Protein AF-A0A2J8WMP0-F1 (afdb_monomer_lite)

Organism: Pongo abelii (NCBI:txid9601)

Foldseek 3Di:
DDDDDDDDDDDDDDDPDPVVVVPPPPPDPPPPDPPPDPFDDFDDQVADDDDDPDDDDDDDDPPDDPVVAKDWPDKAQLAALPGPQCVVQVNSPDPDSDHDHDPPDDGDMDTDIPDDDDPVPYDDDDDDAGGPPTDDDPPDDDDPDD

Sequence (146 aa):
EAHRASPREGTSGGHRLQDLVKSRMSETSRTAFGGRRAVPPNNSNAAEDDLPTVELQGVVPRGVNLQEFLNVTSVHLFKERWDTNKVDHHTDKYENNKLIVRRGQSFYVQIDFNRPYDPRRDLFRVEYVIGECHVQAPVLTPWVAL

pLDDT: mean 79.33, std 22.17, range [31.61, 98.25]

Secondary structure (DSSP, 8-state):
---------------SSSHHHHTSSS--------TT-SS-----SS-B----S----S-PPTT--GGGS--EEEEE---STTSHHHHHTT-TTSS-SS----TTS----EEEESS---TTT---------BSS--PPP-PPP----

Radius of gyration: 31.4 Å; chains: 1; bounding box: 59×86×56 Å

Structure (mmCIF, N/CA/C/O backbone):
data_AF-A0A2J8WMP0-F1
#
_entry.id   AF-A0A2J8WMP0-F1
#
loop_
_atom_site.group_PDB
_atom_site.id
_atom_site.type_symbol
_atom_site.label_atom_id
_atom_site.label_alt_id
_atom_site.label_comp_id
_atom_site.label_asym_id
_atom_site.label_entity_id
_atom_site.label_seq_id
_atom_site.pdbx_PDB_ins_code
_atom_site.Cartn_x
_atom_site.Cartn_y
_atom_site.Cartn_z
_atom_site.occupancy
_atom_site.B_iso_or_equiv
_atom_site.auth_seq_id
_atom_site.auth_comp_id
_atom_site.auth_asym_id
_atom_site.auth_atom_id
_atom_site.pdbx_PDB_model_num
ATOM 1 N N . GLU A 1 1 ? 37.415 70.226 36.440 1.00 43.94 1 GLU A N 1
ATOM 2 C CA . GLU A 1 1 ? 35.972 70.442 36.171 1.00 43.94 1 GLU A CA 1
ATOM 3 C C . GLU A 1 1 ? 35.246 69.100 36.027 1.00 43.94 1 GLU A C 1
ATOM 5 O O . GLU A 1 1 ? 35.738 68.297 35.256 1.00 43.94 1 GLU A O 1
ATOM 10 N N . ALA A 1 2 ? 34.184 68.667 36.732 1.00 36.19 2 ALA A N 1
ATOM 11 C CA . ALA A 1 2 ? 32.976 69.330 37.270 1.00 36.19 2 ALA A CA 1
ATOM 12 C C . ALA A 1 2 ? 32.319 70.223 36.197 1.00 36.19 2 ALA A C 1
ATOM 14 O O . ALA A 1 2 ? 32.952 71.175 35.779 1.00 36.19 2 ALA A O 1
ATOM 15 N N . HIS A 1 3 ? 31.135 69.967 35.622 1.00 39.59 3 HIS A N 1
ATOM 16 C CA . HIS A 1 3 ? 29.783 69.865 36.204 1.00 39.59 3 HIS A CA 1
ATOM 17 C C . HIS A 1 3 ? 28.819 69.225 35.153 1.00 39.59 3 HIS A C 1
ATOM 19 O O . HIS A 1 3 ? 29.007 69.447 33.964 1.00 39.59 3 HIS A O 1
ATOM 25 N N . ARG A 1 4 ? 27.916 68.279 35.498 1.00 34.84 4 ARG A N 1
ATOM 26 C CA . ARG A 1 4 ? 26.456 68.448 35.796 1.00 34.84 4 ARG A CA 1
ATOM 27 C C . ARG A 1 4 ? 25.685 69.157 34.647 1.00 34.84 4 ARG A C 1
ATOM 29 O O . ARG A 1 4 ? 26.069 70.257 34.298 1.00 34.84 4 ARG A O 1
ATOM 36 N N . ALA A 1 5 ? 24.600 68.659 34.032 1.00 35.75 5 ALA A N 1
ATOM 37 C CA . ALA A 1 5 ? 23.364 68.100 34.596 1.00 35.75 5 ALA A CA 1
ATOM 38 C C . ALA A 1 5 ? 22.429 67.479 33.506 1.00 35.75 5 ALA A C 1
ATOM 40 O O . ALA A 1 5 ? 22.401 67.961 32.379 1.00 35.75 5 ALA A O 1
ATOM 41 N N . SER A 1 6 ? 21.601 66.483 33.862 1.00 38.66 6 SER A N 1
ATOM 42 C CA . SER A 1 6 ? 20.238 66.254 33.293 1.00 38.66 6 SER A CA 1
ATOM 43 C C . SER A 1 6 ? 19.232 67.257 33.927 1.00 38.66 6 SER A C 1
ATOM 45 O O . SER A 1 6 ? 19.693 67.990 34.806 1.00 38.66 6 SER A O 1
ATOM 47 N N . PRO A 1 7 ? 17.888 67.285 33.681 1.00 50.06 7 PRO A N 1
ATOM 48 C CA . PRO A 1 7 ? 16.988 66.432 32.862 1.00 50.06 7 PRO A CA 1
ATOM 49 C C . PRO A 1 7 ? 15.843 67.204 32.118 1.00 50.06 7 PRO A C 1
ATOM 51 O O . PRO A 1 7 ? 15.691 68.408 32.289 1.00 50.06 7 PRO A O 1
ATOM 54 N N . ARG A 1 8 ? 14.969 66.480 31.389 1.00 33.41 8 ARG A N 1
ATOM 55 C CA . ARG A 1 8 ? 13.480 66.443 31.515 1.00 33.41 8 ARG A CA 1
ATOM 56 C C . ARG A 1 8 ? 12.703 66.325 30.195 1.00 33.41 8 ARG A C 1
ATOM 58 O O . ARG A 1 8 ? 13.085 66.842 29.155 1.00 33.41 8 ARG A O 1
ATOM 65 N N . GLU A 1 9 ? 11.612 65.580 30.334 1.00 37.56 9 GLU A N 1
ATOM 66 C CA . GLU A 1 9 ? 10.623 65.111 29.366 1.00 37.56 9 GLU A CA 1
ATOM 67 C C . GLU A 1 9 ? 9.877 66.227 28.620 1.00 37.56 9 GLU A C 1
ATOM 69 O O . GLU A 1 9 ? 9.674 67.321 29.143 1.00 37.56 9 GLU A O 1
ATOM 74 N N . GLY A 1 10 ? 9.390 65.898 27.420 1.00 31.61 10 GLY A N 1
ATOM 75 C CA . GLY A 1 10 ? 8.500 66.746 26.634 1.00 31.61 10 GLY A CA 1
ATOM 76 C C . GLY A 1 10 ? 7.948 66.004 25.419 1.00 31.61 10 GLY A C 1
ATOM 77 O O . GLY A 1 10 ? 8.633 65.786 24.429 1.00 31.61 10 GLY A O 1
ATOM 78 N N . THR A 1 11 ? 6.698 65.592 25.557 1.00 38.91 11 THR A N 1
ATOM 79 C CA . THR A 1 11 ? 5.779 64.944 24.612 1.00 38.91 11 THR A CA 1
ATOM 80 C C . THR A 1 11 ? 5.634 65.630 23.247 1.00 38.91 11 THR A C 1
ATOM 82 O O . THR A 1 11 ? 5.615 66.854 23.195 1.00 38.91 11 THR A O 1
ATOM 85 N N . SER A 1 12 ? 5.372 64.846 22.190 1.00 36.53 12 SER A N 1
ATOM 86 C CA . SER A 1 12 ? 4.411 65.112 21.089 1.00 36.53 12 SER A CA 1
ATOM 87 C C . SER A 1 12 ? 4.808 64.210 19.912 1.00 36.53 12 SER A C 1
ATOM 89 O O . SER A 1 12 ? 5.858 64.391 19.315 1.00 36.53 12 SER A O 1
ATOM 91 N N . GLY A 1 13 ? 4.110 63.113 19.620 1.00 41.78 13 GLY A N 1
ATOM 92 C CA . GLY A 1 13 ? 2.816 63.171 18.945 1.00 41.78 13 GLY A CA 1
ATOM 93 C C . GLY A 1 13 ? 3.049 63.378 17.447 1.00 41.78 13 GLY A C 1
ATOM 94 O O . GLY A 1 13 ? 3.286 64.506 17.033 1.00 41.78 13 GLY A O 1
ATOM 95 N N . GLY A 1 14 ? 3.012 62.311 16.633 1.00 46.22 14 GLY A N 1
ATOM 96 C CA . GLY A 1 14 ? 3.123 62.521 15.184 1.00 46.22 14 GLY A CA 1
ATOM 97 C C . GLY A 1 14 ? 3.395 61.353 14.239 1.00 46.22 14 GLY A C 1
ATOM 98 O O . GLY A 1 14 ? 3.726 61.631 13.099 1.00 46.22 14 GLY A O 1
ATOM 99 N N . HIS A 1 15 ? 3.270 60.077 14.616 1.00 45.19 15 HIS A N 1
ATOM 100 C CA . HIS A 1 15 ? 3.426 58.978 13.641 1.00 45.19 15 HIS A CA 1
ATOM 101 C C . HIS A 1 15 ? 2.370 57.888 13.865 1.00 45.19 15 HIS A C 1
ATOM 103 O O . HIS A 1 15 ? 2.682 56.744 14.159 1.00 45.19 15 HIS A O 1
ATOM 109 N N . ARG A 1 16 ? 1.084 58.254 13.795 1.00 57.00 16 ARG A N 1
ATOM 110 C CA . ARG A 1 16 ? -0.040 57.303 13.912 1.00 57.00 16 ARG A CA 1
ATOM 111 C C . ARG A 1 16 ? -1.153 57.604 12.909 1.00 57.00 16 ARG A C 1
ATOM 113 O O . ARG A 1 16 ? -2.322 57.635 13.269 1.00 57.00 16 ARG A O 1
ATOM 120 N N . LEU A 1 17 ? -0.786 57.865 11.653 1.00 49.47 17 LEU A N 1
ATOM 121 C CA . LEU A 1 17 ? -1.759 57.997 10.557 1.00 49.47 17 LEU A CA 1
ATOM 122 C C . LEU A 1 17 ? -1.341 57.304 9.248 1.00 49.47 17 LEU A C 1
ATOM 124 O O . LEU A 1 17 ? -2.223 56.952 8.473 1.00 49.47 17 LEU A O 1
ATOM 128 N N . GLN A 1 18 ? -0.056 56.996 9.027 1.00 46.84 18 GLN A N 1
ATOM 129 C CA . GLN A 1 18 ? 0.359 56.188 7.863 1.00 46.84 18 GLN A CA 1
ATOM 130 C C . GLN A 1 18 ? 0.151 54.674 8.067 1.00 46.84 18 GLN A C 1
ATOM 132 O O . GLN A 1 18 ? -0.237 53.977 7.130 1.00 46.84 18 GLN A O 1
ATOM 137 N N . ASP A 1 19 ? 0.322 54.169 9.292 1.00 49.00 19 ASP A N 1
ATOM 138 C CA . ASP A 1 19 ? 0.216 52.725 9.566 1.00 49.00 19 ASP A CA 1
ATOM 139 C C . ASP A 1 19 ? -1.240 52.238 9.647 1.00 49.00 19 ASP A C 1
ATOM 141 O O . ASP A 1 19 ? -1.536 51.068 9.415 1.00 49.00 19 ASP A O 1
ATOM 145 N N . LEU A 1 20 ? -2.182 53.155 9.896 1.00 47.69 20 LEU A N 1
ATOM 146 C CA . LEU A 1 20 ? -3.607 52.835 10.012 1.00 47.69 20 LEU A CA 1
ATOM 147 C C . LEU A 1 20 ? -4.334 52.795 8.655 1.00 47.69 20 LEU A C 1
ATOM 149 O O . LEU A 1 20 ? -5.381 52.161 8.543 1.00 47.69 20 LEU A O 1
ATOM 153 N N . VAL A 1 21 ? -3.774 53.415 7.610 1.00 47.88 21 VAL A N 1
ATOM 154 C CA . VAL A 1 21 ? -4.327 53.353 6.241 1.00 47.88 21 VAL A CA 1
ATOM 155 C C . VAL A 1 21 ? -3.796 52.137 5.479 1.00 47.88 21 VAL A C 1
ATOM 157 O O . VAL A 1 21 ? -4.517 51.559 4.668 1.00 47.88 21 VAL A O 1
ATOM 160 N N . LYS A 1 22 ? -2.580 51.669 5.790 1.00 45.09 22 LYS A N 1
ATOM 161 C CA . LYS A 1 22 ? -2.014 50.457 5.173 1.00 45.09 22 LYS A CA 1
ATOM 162 C C . LYS A 1 22 ? -2.586 49.157 5.754 1.00 45.09 22 LYS A C 1
ATOM 164 O O . LYS A 1 22 ? -2.567 48.133 5.082 1.00 45.09 22 LYS A O 1
ATOM 169 N N . SER A 1 23 ? -3.164 49.217 6.955 1.00 43.59 23 SER A N 1
ATOM 170 C CA . SER A 1 23 ? -3.782 48.072 7.639 1.00 43.59 23 SER A CA 1
ATOM 171 C C . SER A 1 23 ? -5.225 47.764 7.207 1.00 43.59 23 SER A C 1
ATOM 173 O O . SER A 1 23 ? -5.783 46.773 7.668 1.00 43.59 23 SER A O 1
ATOM 175 N N . ARG A 1 24 ? -5.869 48.586 6.363 1.00 49.34 24 ARG A N 1
ATOM 176 C CA . ARG A 1 24 ? -7.327 48.492 6.129 1.00 49.34 24 ARG A CA 1
ATOM 177 C C . ARG A 1 24 ? -7.759 47.949 4.764 1.00 49.34 24 ARG A C 1
ATOM 179 O O . ARG A 1 24 ? -8.934 48.063 4.432 1.00 49.34 24 ARG A O 1
ATOM 186 N N . MET A 1 25 ? -6.853 47.360 3.976 1.00 46.06 25 MET A N 1
ATOM 187 C CA . MET A 1 25 ? -7.179 46.861 2.625 1.00 46.06 25 MET A CA 1
ATOM 188 C C . MET A 1 25 ? -6.753 45.418 2.306 1.00 46.06 25 MET A C 1
ATOM 190 O O . MET A 1 25 ? -6.832 45.027 1.145 1.00 46.06 25 MET A O 1
ATOM 194 N N . SER A 1 26 ? -6.358 44.592 3.280 1.00 53.09 26 SER A N 1
ATOM 195 C CA . SER A 1 26 ? -5.962 43.198 2.988 1.00 53.09 26 SER A CA 1
ATOM 196 C C . SER A 1 26 ? -6.663 42.110 3.801 1.00 53.09 26 SER A C 1
ATOM 198 O O . SER A 1 26 ? -6.359 40.940 3.606 1.00 53.09 26 SER A O 1
ATOM 200 N N . GLU A 1 27 ? -7.651 42.441 4.631 1.00 51.47 27 GLU A N 1
ATOM 201 C CA . GLU A 1 27 ? -8.537 41.443 5.251 1.00 51.47 27 GLU A CA 1
ATOM 202 C C . GLU A 1 27 ? -9.923 41.482 4.614 1.00 51.47 27 GLU A C 1
ATOM 204 O O . GLU A 1 27 ? -10.948 41.779 5.213 1.00 51.47 27 GLU A O 1
ATOM 209 N N . THR A 1 28 ? -9.960 41.170 3.329 1.00 48.38 28 THR A N 1
ATOM 210 C CA . THR A 1 28 ? -11.097 40.436 2.783 1.00 48.38 28 THR A CA 1
ATOM 211 C C . THR A 1 28 ? -10.480 39.247 2.088 1.00 48.38 28 THR A C 1
ATOM 213 O O . THR A 1 28 ? -10.059 39.340 0.935 1.00 48.38 28 THR A O 1
ATOM 216 N N . SER A 1 29 ? -10.385 38.127 2.809 1.00 59.09 29 SER A N 1
ATOM 217 C CA . SER A 1 29 ? -10.276 36.824 2.163 1.00 59.09 29 SER A CA 1
ATOM 218 C C . SER A 1 29 ? -11.543 36.675 1.325 1.00 59.09 29 SER A C 1
ATOM 220 O O . SER A 1 29 ? -12.590 36.243 1.804 1.00 59.09 29 SER A O 1
ATOM 222 N N . ARG A 1 30 ? -11.496 37.193 0.091 1.00 62.28 30 ARG A N 1
ATOM 223 C CA . ARG A 1 30 ? -12.493 36.917 -0.934 1.00 62.28 30 ARG A CA 1
ATOM 224 C C . ARG A 1 30 ? -12.555 35.407 -0.993 1.00 62.28 30 ARG A C 1
ATOM 226 O O . ARG A 1 30 ? -11.533 34.779 -1.256 1.00 62.28 30 ARG A O 1
ATOM 233 N N . THR A 1 31 ? -13.712 34.839 -0.682 1.00 65.19 31 THR A N 1
ATOM 234 C CA . THR A 1 31 ? -13.886 33.394 -0.634 1.00 65.19 31 THR A CA 1
ATOM 235 C C . THR A 1 31 ? -13.411 32.818 -1.964 1.00 65.19 31 THR A C 1
ATOM 237 O O . THR A 1 31 ? -13.982 33.114 -3.015 1.00 65.19 31 THR A O 1
ATOM 240 N N . ALA A 1 32 ? -12.301 32.082 -1.933 1.00 70.69 32 ALA A N 1
ATOM 241 C CA . ALA A 1 32 ? -11.677 31.532 -3.124 1.00 70.69 32 ALA A CA 1
ATOM 242 C C . ALA A 1 32 ? -12.491 30.314 -3.579 1.00 70.69 32 ALA A C 1
ATOM 244 O O . ALA A 1 32 ? -12.130 29.169 -3.332 1.00 70.69 32 ALA A O 1
ATOM 245 N N . PHE A 1 33 ? -13.646 30.560 -4.196 1.00 76.62 33 PHE A N 1
ATOM 246 C CA . PHE A 1 33 ? -14.469 29.502 -4.766 1.00 76.62 33 PHE A CA 1
ATOM 247 C C . PHE A 1 33 ? -13.853 29.019 -6.084 1.00 76.62 33 PHE A C 1
ATOM 249 O O . PHE A 1 33 ? -13.875 29.715 -7.101 1.00 76.62 33 PHE A O 1
ATOM 256 N N . GLY A 1 34 ? -13.316 27.798 -6.076 1.00 80.00 34 GLY A N 1
ATOM 257 C CA . GLY A 1 34 ? -12.820 27.099 -7.263 1.00 80.00 34 GLY A CA 1
ATOM 258 C C . GLY A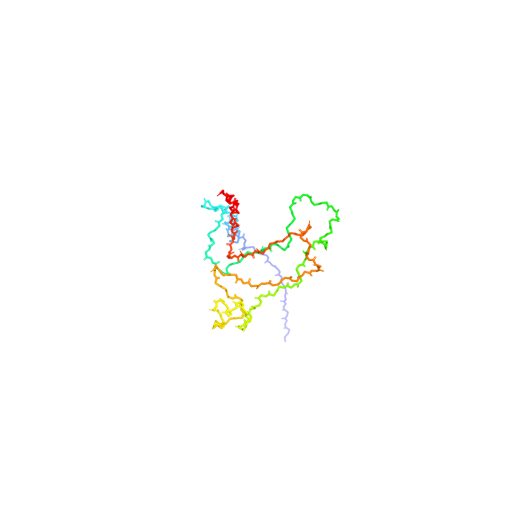 1 34 ? -13.958 26.582 -8.148 1.00 80.00 34 GLY A C 1
ATOM 259 O O . GLY A 1 34 ? -14.208 25.388 -8.208 1.00 80.00 34 GLY A O 1
ATOM 260 N N . GLY A 1 35 ? -14.662 27.463 -8.862 1.00 86.88 35 GLY A N 1
ATOM 261 C CA . GLY A 1 35 ? -15.890 27.114 -9.602 1.00 86.88 35 GLY A CA 1
ATOM 262 C C . GLY A 1 35 ? -15.731 26.236 -10.855 1.00 86.88 35 GLY A C 1
ATOM 263 O O . GLY A 1 35 ? -16.715 25.994 -11.545 1.00 86.88 35 GLY A O 1
ATOM 264 N N . ARG A 1 36 ? -14.517 25.782 -11.201 1.00 84.81 36 ARG A N 1
ATOM 265 C CA . ARG A 1 36 ? -14.281 24.981 -12.421 1.00 84.81 36 ARG A CA 1
ATOM 266 C C . ARG A 1 36 ? -14.439 23.477 -12.197 1.00 84.81 36 ARG A C 1
ATOM 268 O O . ARG A 1 36 ? -14.885 22.791 -13.113 1.00 84.81 36 ARG A O 1
ATOM 275 N N . ARG A 1 37 ? -14.028 22.959 -11.033 1.00 82.62 37 ARG A N 1
ATOM 276 C CA . ARG A 1 37 ? -14.064 21.531 -10.664 1.00 82.62 37 ARG A CA 1
ATOM 277 C C . ARG A 1 37 ? -14.116 21.388 -9.143 1.00 82.62 37 ARG A C 1
ATOM 279 O O . ARG A 1 37 ? -13.530 22.208 -8.448 1.00 82.62 37 ARG A O 1
ATOM 286 N N . ALA A 1 38 ? -14.763 20.328 -8.657 1.00 85.88 38 ALA A N 1
ATOM 287 C CA . ALA A 1 38 ? -14.790 19.993 -7.229 1.00 85.88 38 ALA A CA 1
ATOM 288 C C . ALA A 1 38 ? -13.424 19.514 -6.706 1.00 85.88 38 ALA A C 1
ATOM 290 O O . ALA A 1 38 ? -13.103 19.735 -5.545 1.00 85.88 38 ALA A O 1
ATOM 291 N N . VAL A 1 39 ? -12.626 18.887 -7.577 1.00 86.69 39 VAL A N 1
ATOM 292 C CA . VAL A 1 39 ? -11.296 18.361 -7.262 1.00 86.69 39 VAL A CA 1
ATOM 293 C C . VAL A 1 39 ? -10.272 18.967 -8.235 1.00 86.69 39 VAL A C 1
ATOM 295 O O . VAL A 1 39 ? -10.557 19.037 -9.442 1.00 86.69 39 VAL A O 1
ATOM 298 N N . PRO A 1 40 ? -9.106 19.436 -7.750 1.00 87.69 40 PRO A N 1
ATOM 299 C CA . PRO A 1 40 ? -7.997 19.875 -8.593 1.00 87.69 40 PRO A CA 1
ATOM 300 C C . PRO A 1 40 ? -7.533 18.792 -9.586 1.00 87.69 40 PRO A C 1
ATOM 302 O O . PRO A 1 40 ? -7.781 17.604 -9.385 1.00 87.69 40 PRO A O 1
ATOM 305 N N . PRO A 1 41 ? -6.873 19.165 -10.696 1.00 87.94 41 PRO A N 1
ATOM 306 C CA . PRO A 1 41 ? -6.278 18.179 -11.591 1.00 87.94 41 PRO A CA 1
ATOM 307 C C . PRO A 1 41 ? -5.118 17.443 -10.900 1.00 87.94 41 PRO A C 1
ATOM 309 O O . PRO A 1 41 ? -4.142 18.077 -10.515 1.00 87.94 41 PRO A O 1
ATOM 312 N N . ASN A 1 42 ? -5.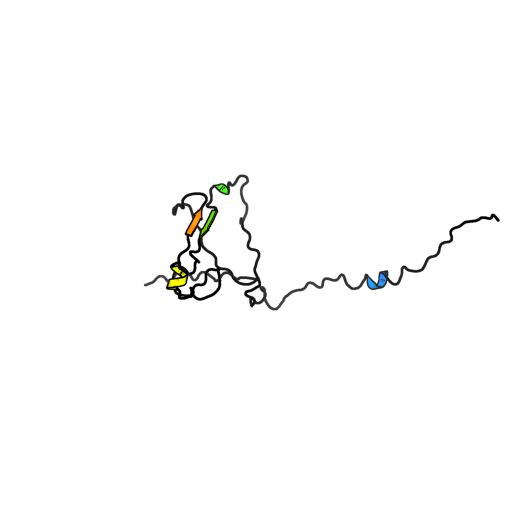192 16.114 -10.823 1.00 90.25 42 ASN A N 1
ATOM 313 C CA . ASN A 1 42 ? -4.082 15.274 -10.374 1.00 90.25 42 ASN A CA 1
ATOM 314 C C . ASN A 1 42 ? -3.111 15.031 -11.546 1.00 90.25 42 ASN A C 1
ATOM 316 O O . ASN A 1 42 ? -3.405 14.266 -12.467 1.00 90.25 42 ASN A O 1
ATOM 320 N N . ASN A 1 43 ? -1.994 15.760 -11.563 1.00 91.75 43 ASN A N 1
ATOM 321 C CA . ASN A 1 43 ? -1.009 15.750 -12.651 1.00 91.75 43 ASN A CA 1
ATOM 322 C C . ASN A 1 43 ? 0.452 15.674 -12.166 1.00 91.75 43 ASN A C 1
ATOM 324 O O . ASN A 1 43 ? 1.367 15.884 -12.964 1.00 91.75 43 ASN A O 1
ATOM 328 N N . SER A 1 44 ? 0.675 15.383 -10.882 1.00 92.75 44 SER A N 1
ATOM 329 C CA . SER A 1 44 ? 2.005 15.281 -10.281 1.00 92.75 44 SER A CA 1
ATOM 330 C C . SER A 1 44 ? 2.155 13.948 -9.564 1.00 92.75 44 SER A C 1
ATOM 332 O O . SER A 1 44 ? 1.422 13.665 -8.628 1.00 92.75 44 SER A O 1
ATOM 334 N N . ASN A 1 45 ? 3.157 13.161 -9.957 1.00 92.38 45 ASN A N 1
ATOM 335 C CA . ASN A 1 45 ? 3.519 11.930 -9.247 1.00 92.38 45 ASN A CA 1
ATOM 336 C C . ASN A 1 45 ? 4.382 12.193 -8.000 1.00 92.38 45 ASN A C 1
ATOM 338 O O . ASN A 1 45 ? 4.653 11.260 -7.256 1.00 92.38 45 ASN A O 1
ATOM 342 N N . ALA A 1 46 ? 4.891 13.419 -7.831 1.00 93.81 46 ALA A N 1
ATOM 343 C CA . ALA A 1 46 ? 5.714 13.809 -6.682 1.00 93.81 46 ALA A CA 1
ATOM 344 C C . ALA A 1 46 ? 4.879 14.373 -5.521 1.00 93.81 46 ALA A C 1
ATOM 346 O O . ALA A 1 46 ? 5.391 14.528 -4.420 1.00 93.81 46 ALA A O 1
ATOM 347 N N . ALA A 1 47 ? 3.630 14.726 -5.810 1.00 92.00 47 ALA A N 1
ATOM 348 C CA . ALA A 1 47 ? 2.637 15.186 -4.858 1.00 92.00 47 ALA A CA 1
ATOM 349 C C . ALA A 1 47 ? 1.964 13.967 -4.200 1.00 92.00 47 ALA A C 1
ATOM 351 O O . ALA A 1 47 ? 1.729 12.972 -4.889 1.00 92.00 47 ALA A O 1
ATOM 352 N N . GLU A 1 48 ? 1.667 14.023 -2.903 1.00 90.75 48 GLU A N 1
ATOM 353 C CA . GLU A 1 48 ? 1.066 12.916 -2.143 1.00 90.75 48 GLU A CA 1
ATOM 354 C C . GLU A 1 48 ? -0.015 13.446 -1.186 1.00 90.75 48 GLU A C 1
ATOM 356 O O . GLU A 1 48 ? 0.120 14.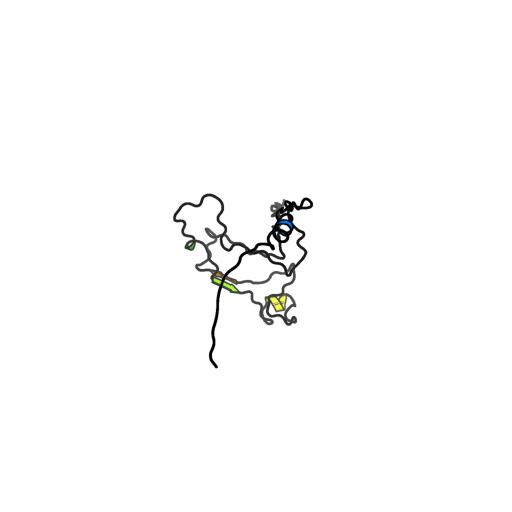542 -0.645 1.00 90.75 48 GLU A O 1
ATOM 361 N N . ASP A 1 49 ? -1.079 12.665 -0.978 1.00 89.75 49 ASP A N 1
ATOM 362 C CA . ASP A 1 49 ? -2.109 12.951 0.027 1.00 89.75 49 ASP A CA 1
ATOM 363 C C . ASP A 1 49 ? -1.754 12.309 1.382 1.00 89.75 49 ASP A C 1
ATOM 365 O O . ASP A 1 49 ? -1.280 11.171 1.442 1.00 89.75 49 ASP A O 1
ATOM 369 N N . ASP A 1 50 ? -2.067 13.001 2.481 1.00 90.25 50 ASP A N 1
ATOM 370 C CA . ASP A 1 50 ? -1.956 12.449 3.835 1.00 90.25 50 ASP A CA 1
ATOM 371 C C . ASP A 1 50 ? -3.145 11.523 4.138 1.00 90.25 50 ASP A C 1
ATOM 373 O O . ASP A 1 50 ? -4.228 11.963 4.539 1.00 90.25 50 ASP A O 1
ATOM 377 N N . LEU A 1 51 ? -2.938 10.218 3.954 1.00 89.19 51 LEU A N 1
ATOM 378 C CA . LEU A 1 51 ? -3.948 9.203 4.247 1.00 89.19 51 LEU A CA 1
ATOM 379 C C . LEU A 1 51 ? -4.069 8.949 5.760 1.00 89.19 51 LEU A C 1
ATOM 381 O O . LEU A 1 51 ? -3.074 8.615 6.415 1.00 89.19 51 LEU A O 1
ATOM 385 N N . PRO A 1 52 ? -5.275 9.035 6.341 1.00 91.19 52 PRO A N 1
ATOM 386 C CA . PRO A 1 52 ? -5.477 8.728 7.750 1.00 91.19 52 PRO A CA 1
ATOM 387 C C . PRO A 1 52 ? -5.246 7.242 8.041 1.00 91.19 52 PRO A C 1
ATOM 389 O O . PRO A 1 52 ? -5.783 6.354 7.388 1.00 91.19 52 PRO A O 1
ATOM 392 N N . THR A 1 53 ? -4.478 6.960 9.095 1.00 90.56 53 THR A N 1
ATOM 393 C CA . THR A 1 53 ? -4.203 5.582 9.541 1.00 90.56 53 THR A CA 1
ATOM 394 C C . THR A 1 53 ? -5.423 4.911 10.182 1.00 90.56 53 THR A C 1
ATOM 396 O O . THR A 1 53 ? -5.505 3.687 10.226 1.00 90.56 53 THR A O 1
ATOM 399 N N . VAL A 1 54 ? -6.366 5.701 10.705 1.00 89.88 54 VAL A N 1
ATOM 400 C CA . VAL A 1 54 ? -7.608 5.216 11.316 1.00 89.88 54 VAL A CA 1
ATOM 401 C C . VAL A 1 54 ? -8.760 6.107 10.868 1.00 89.88 54 VAL A C 1
ATOM 403 O O . VAL A 1 54 ? -8.817 7.279 11.237 1.00 89.88 54 VAL A O 1
ATOM 406 N N . GLU A 1 55 ? -9.706 5.531 10.132 1.00 88.69 55 GLU A N 1
ATOM 407 C CA . GLU A 1 55 ? -10.964 6.180 9.766 1.00 88.69 55 GLU A CA 1
ATOM 408 C C . GLU A 1 55 ? -12.139 5.422 10.381 1.00 88.69 55 GLU A C 1
ATOM 410 O O . GLU A 1 55 ? -12.424 4.279 10.027 1.00 88.69 55 GLU A O 1
ATOM 415 N N . LEU A 1 56 ? -12.833 6.065 11.320 1.00 88.19 56 LEU A N 1
ATOM 416 C CA . LEU A 1 56 ? -14.065 5.546 11.906 1.00 88.19 56 LEU A CA 1
ATOM 417 C C . LEU A 1 56 ? -15.244 6.361 11.373 1.00 88.19 56 LEU A C 1
ATOM 419 O O . LEU A 1 56 ? -15.265 7.584 11.502 1.00 88.19 56 LEU A O 1
ATOM 423 N N . GLN A 1 57 ? -16.237 5.690 10.793 1.00 87.12 57 GLN A N 1
ATOM 424 C CA . GLN A 1 57 ? -17.437 6.336 10.260 1.00 87.12 57 GLN A CA 1
ATOM 425 C C . GLN A 1 57 ? -18.641 6.149 11.186 1.00 87.12 57 GLN A C 1
ATOM 427 O O . GLN A 1 57 ? -18.919 5.054 11.671 1.00 87.12 57 GLN A O 1
ATOM 432 N N . GLY A 1 58 ? -19.395 7.233 11.384 1.00 88.19 58 GLY A N 1
ATOM 433 C CA . GLY A 1 58 ? -20.627 7.237 12.172 1.00 88.19 58 GLY A CA 1
ATOM 434 C C . GLY A 1 58 ? -20.408 7.349 13.683 1.00 88.19 58 GLY A C 1
ATOM 435 O O . GLY A 1 58 ? -19.370 7.802 14.162 1.00 88.19 58 GLY A O 1
ATOM 436 N N . VAL A 1 59 ? -21.438 6.983 14.450 1.00 87.81 59 VAL A N 1
ATOM 437 C CA . VAL A 1 59 ? -21.401 7.022 15.917 1.00 87.81 59 VAL A CA 1
ATOM 438 C C . VAL A 1 59 ? -20.714 5.759 16.429 1.00 87.81 59 VAL A C 1
ATOM 440 O O . VAL A 1 59 ? -21.263 4.665 16.321 1.00 87.81 59 VAL A O 1
ATOM 443 N N . VAL A 1 60 ? -19.529 5.915 17.015 1.00 88.06 60 VAL A N 1
ATOM 444 C CA . VAL A 1 60 ? -18.767 4.808 17.604 1.00 88.06 60 VAL A CA 1
ATOM 445 C C . VAL A 1 60 ? -19.127 4.675 19.089 1.00 88.06 60 VAL A C 1
ATOM 447 O O . VAL A 1 60 ? -18.974 5.647 19.838 1.00 88.06 60 VAL A O 1
ATOM 450 N N . PRO A 1 61 ? -19.603 3.505 19.553 1.00 88.81 61 PRO A N 1
ATOM 451 C CA . PRO A 1 61 ? -19.834 3.263 20.972 1.00 88.81 61 PRO A CA 1
ATOM 452 C C . PRO A 1 61 ? -18.565 3.481 21.802 1.00 88.81 61 PRO A C 1
ATOM 454 O O . PRO A 1 61 ? -17.447 3.216 21.358 1.00 88.81 61 PRO A O 1
ATOM 457 N N . ARG A 1 62 ? -18.722 3.928 23.051 1.00 88.12 62 ARG A N 1
ATOM 458 C CA . ARG A 1 62 ? -17.583 3.990 23.977 1.00 88.12 62 ARG A CA 1
ATOM 459 C C . ARG A 1 62 ? -17.103 2.574 24.299 1.00 88.12 62 ARG A C 1
ATOM 461 O O . ARG A 1 62 ? -17.919 1.702 24.573 1.00 88.12 62 ARG A O 1
ATOM 468 N N . GLY A 1 6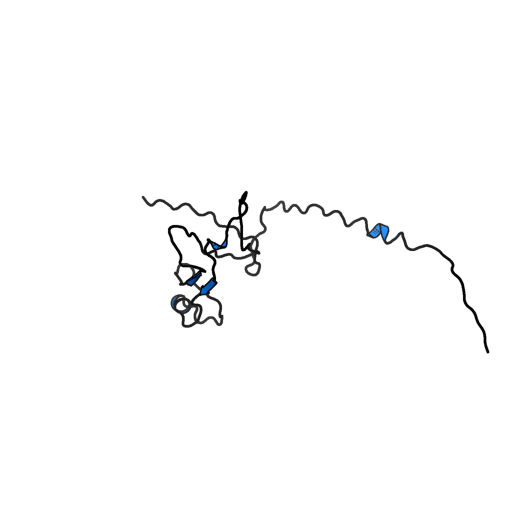3 ? -15.784 2.382 24.316 1.00 85.50 63 GLY A N 1
ATOM 469 C CA . GLY A 1 63 ? -15.159 1.115 24.707 1.00 85.50 63 GLY A CA 1
ATOM 470 C C . GLY A 1 63 ? -14.889 0.133 23.566 1.00 85.50 63 GLY A C 1
ATOM 471 O O . GLY A 1 63 ? -14.579 -1.019 23.849 1.00 85.50 63 GLY A O 1
ATOM 472 N N . VAL A 1 64 ? -14.980 0.554 22.298 1.00 86.56 64 VAL A N 1
ATOM 473 C CA . VAL A 1 64 ? -14.494 -0.280 21.188 1.00 86.56 64 VAL A CA 1
ATOM 474 C C . VAL A 1 64 ? -13.003 -0.581 21.360 1.00 86.56 64 VAL A C 1
ATOM 476 O O . VAL A 1 64 ? -12.199 0.316 21.620 1.00 86.56 64 VAL A O 1
ATOM 479 N N . ASN A 1 65 ? -12.641 -1.853 21.220 1.00 88.19 65 ASN A N 1
ATOM 480 C CA . ASN A 1 65 ? -11.264 -2.313 21.308 1.00 88.19 65 ASN A CA 1
ATOM 481 C C . ASN A 1 65 ? -10.710 -2.500 19.891 1.00 88.19 65 ASN A C 1
ATOM 483 O O . ASN A 1 65 ? -11.014 -3.478 19.212 1.00 88.19 65 ASN A O 1
ATOM 487 N N . LEU A 1 66 ? -9.898 -1.545 19.433 1.00 88.00 66 LEU A N 1
ATOM 488 C CA . LEU A 1 66 ? -9.311 -1.604 18.092 1.00 88.00 66 LEU A CA 1
ATOM 489 C C . LEU A 1 66 ? -8.199 -2.660 17.979 1.00 88.00 66 LEU A C 1
ATOM 491 O O . LEU A 1 66 ? -7.839 -3.047 16.872 1.00 88.00 66 LEU A O 1
ATOM 495 N N . GLN A 1 67 ? -7.672 -3.155 19.103 1.00 87.75 67 GLN A N 1
ATOM 496 C CA . GLN A 1 67 ? -6.642 -4.192 19.125 1.00 87.75 67 GLN A CA 1
ATOM 497 C C . GLN A 1 67 ? -7.178 -5.584 18.736 1.00 87.75 67 GLN A C 1
ATOM 499 O O . GLN A 1 67 ? -6.378 -6.485 18.484 1.00 87.75 67 GLN A O 1
ATOM 504 N N . GLU A 1 68 ? -8.501 -5.777 18.658 1.00 87.81 68 GLU A N 1
ATOM 505 C CA . GLU A 1 68 ? -9.113 -7.026 18.172 1.00 87.81 68 GLU A CA 1
ATOM 506 C C . GLU A 1 68 ? -8.992 -7.201 16.645 1.00 87.81 68 GLU A C 1
ATOM 508 O O . GLU A 1 68 ? -8.971 -8.331 16.128 1.00 87.81 68 GLU A O 1
ATOM 513 N N . PHE A 1 69 ? -8.864 -6.089 15.917 1.00 91.88 69 PHE A N 1
ATOM 514 C CA . PHE A 1 69 ? -8.677 -6.079 14.470 1.00 91.88 69 PHE A CA 1
ATOM 515 C C . PHE A 1 69 ? -7.225 -6.378 14.083 1.00 91.88 69 PHE A C 1
ATOM 517 O O . PHE A 1 69 ? -6.296 -6.307 14.896 1.00 91.88 69 PHE A O 1
ATOM 524 N N . LEU A 1 70 ? -7.030 -6.748 12.816 1.00 95.19 70 LEU A N 1
ATOM 525 C CA . LEU A 1 70 ? -5.693 -6.946 12.275 1.00 95.19 70 LEU A CA 1
ATOM 526 C C . LEU A 1 70 ? -4.935 -5.625 12.229 1.00 95.19 70 LEU A C 1
ATOM 528 O O . LEU A 1 70 ? -5.429 -4.626 11.712 1.00 95.19 70 LEU A O 1
ATOM 532 N N . ASN A 1 71 ? -3.706 -5.664 12.727 1.00 95.25 71 ASN A N 1
ATOM 533 C CA . ASN A 1 71 ? -2.746 -4.584 12.600 1.00 95.25 71 ASN A CA 1
ATOM 534 C C . ASN A 1 71 ? -1.498 -5.110 11.889 1.00 95.25 71 ASN A C 1
ATOM 536 O O . ASN A 1 71 ? -1.013 -6.198 12.207 1.00 95.25 71 ASN A O 1
ATOM 540 N N . VAL A 1 72 ? -0.999 -4.343 10.924 1.00 96.88 72 VAL A N 1
ATOM 541 C CA . VAL A 1 72 ? 0.193 -4.677 10.146 1.00 96.88 72 VAL A CA 1
ATOM 542 C C . VAL A 1 72 ? 1.433 -4.410 10.993 1.00 96.88 72 VAL A C 1
ATOM 544 O O . VAL A 1 72 ? 1.663 -3.292 11.447 1.00 96.88 72 VAL A O 1
ATOM 547 N N . THR A 1 73 ? 2.257 -5.434 11.188 1.00 96.94 73 THR A N 1
ATOM 548 C CA . THR A 1 73 ? 3.547 -5.312 11.875 1.00 96.94 73 THR A CA 1
ATOM 549 C C . THR A 1 73 ? 4.690 -5.089 10.898 1.00 96.94 73 THR A C 1
ATOM 551 O O . THR A 1 73 ? 5.643 -4.383 11.221 1.00 96.94 73 THR A O 1
ATOM 554 N N . SER A 1 74 ? 4.627 -5.692 9.708 1.00 97.31 74 SER A N 1
ATOM 555 C CA . SER A 1 74 ? 5.666 -5.543 8.690 1.00 97.31 74 SER A CA 1
ATOM 556 C C . SER A 1 74 ? 5.118 -5.812 7.280 1.00 97.31 74 SER A C 1
ATOM 558 O O . SER A 1 74 ? 4.095 -6.480 7.114 1.00 97.31 74 SER A O 1
ATOM 560 N N . VAL A 1 75 ? 5.801 -5.285 6.261 1.00 97.69 75 VAL A N 1
ATOM 561 C CA . VAL A 1 75 ? 5.487 -5.527 4.847 1.00 97.69 75 VAL A CA 1
ATOM 562 C C . VAL A 1 75 ? 6.774 -5.854 4.098 1.00 97.69 75 VAL A C 1
ATOM 564 O O . VAL A 1 75 ? 7.696 -5.038 4.042 1.00 97.69 75 VAL A O 1
ATOM 567 N N . HIS A 1 76 ? 6.813 -7.026 3.470 1.00 97.69 76 HIS A N 1
ATOM 568 C CA . HIS A 1 76 ? 7.929 -7.497 2.656 1.00 97.69 76 HIS A CA 1
ATOM 569 C C . HIS A 1 76 ? 7.551 -7.463 1.180 1.00 97.69 76 HIS A C 1
ATOM 571 O O . HIS A 1 76 ? 6.538 -8.023 0.760 1.00 97.69 76 HIS A O 1
ATOM 577 N N . LEU A 1 77 ? 8.390 -6.807 0.381 1.00 97.31 77 LEU A N 1
ATOM 578 C CA . LEU A 1 77 ? 8.132 -6.568 -1.041 1.00 97.31 77 LEU A CA 1
ATOM 579 C C . LEU A 1 77 ? 8.957 -7.456 -1.982 1.00 97.31 77 LEU A C 1
ATOM 581 O O . LEU A 1 77 ? 8.848 -7.275 -3.193 1.00 97.31 77 LEU A O 1
ATOM 585 N N . PHE A 1 78 ? 9.817 -8.336 -1.446 1.00 96.56 78 PHE A N 1
ATOM 586 C CA . PHE A 1 78 ? 10.760 -9.174 -2.212 1.00 96.56 78 PHE A CA 1
ATOM 587 C C . PHE A 1 78 ? 11.418 -8.385 -3.355 1.00 96.56 78 PHE A C 1
ATOM 589 O O . PHE A 1 78 ? 11.244 -8.672 -4.538 1.00 96.56 78 PHE A O 1
ATOM 596 N N . LYS A 1 79 ? 12.031 -7.255 -2.989 1.00 96.19 79 LYS A N 1
ATOM 597 C CA . LYS A 1 79 ? 12.424 -6.174 -3.908 1.00 96.19 79 LYS A CA 1
ATOM 598 C C . LYS A 1 79 ? 13.917 -6.168 -4.227 1.00 96.19 79 LYS A C 1
ATOM 600 O O . LYS A 1 79 ? 14.384 -5.213 -4.865 1.00 96.19 79 LYS A O 1
ATOM 605 N N . GLU A 1 80 ? 14.663 -7.163 -3.754 1.00 97.06 80 GLU A N 1
ATOM 606 C CA . GLU A 1 80 ? 16.082 -7.269 -4.066 1.00 97.06 80 GLU A CA 1
ATOM 607 C C . GLU A 1 80 ? 16.278 -7.601 -5.544 1.00 97.06 80 GLU A C 1
ATOM 609 O O . GLU A 1 80 ? 15.389 -8.125 -6.213 1.00 97.06 80 GLU A O 1
ATOM 614 N N . ARG A 1 81 ? 17.439 -7.248 -6.103 1.00 96.38 81 ARG A N 1
ATOM 615 C CA . ARG A 1 81 ? 17.683 -7.432 -7.549 1.00 96.38 81 ARG A CA 1
ATOM 616 C C . ARG A 1 81 ? 17.663 -8.895 -7.972 1.00 96.38 81 ARG A C 1
ATOM 618 O O . ARG A 1 81 ? 17.332 -9.186 -9.112 1.00 96.38 81 ARG A O 1
ATOM 625 N N . TRP A 1 82 ? 18.028 -9.780 -7.052 1.00 95.50 82 TRP A N 1
ATOM 626 C CA . TRP A 1 82 ? 18.037 -11.226 -7.238 1.00 95.50 82 TRP A CA 1
ATOM 627 C C . TRP A 1 82 ? 16.720 -11.900 -6.826 1.00 95.50 82 TRP A C 1
ATOM 629 O O . TRP A 1 82 ? 16.595 -13.108 -7.008 1.00 95.50 82 TRP A O 1
ATOM 639 N N . ASP A 1 83 ? 15.751 -11.158 -6.277 1.00 96.69 83 ASP A N 1
ATOM 640 C CA . ASP A 1 83 ? 14.439 -11.711 -5.937 1.00 96.69 83 ASP A CA 1
ATOM 641 C C . ASP A 1 83 ? 13.566 -11.885 -7.184 1.00 96.69 83 ASP A C 1
ATOM 643 O O . ASP A 1 83 ? 13.619 -11.105 -8.142 1.00 96.69 83 ASP A O 1
ATOM 647 N N . THR A 1 84 ? 12.672 -12.873 -7.115 1.00 96.25 84 THR A N 1
ATOM 648 C CA . THR A 1 84 ? 11.737 -13.255 -8.180 1.00 96.25 84 THR A CA 1
ATOM 649 C C . THR A 1 84 ? 10.949 -12.072 -8.741 1.00 96.25 84 THR A C 1
ATOM 651 O O . THR A 1 84 ? 10.794 -11.975 -9.952 1.00 96.25 84 THR A O 1
ATOM 654 N N . ASN A 1 85 ? 10.510 -11.117 -7.911 1.00 97.62 85 ASN A N 1
ATOM 655 C CA . ASN A 1 85 ? 9.735 -9.977 -8.410 1.00 97.62 85 ASN A CA 1
ATOM 656 C C . ASN A 1 85 ? 10.511 -9.141 -9.434 1.00 97.62 85 ASN A C 1
ATOM 658 O O . ASN A 1 85 ? 9.951 -8.787 -10.464 1.00 97.62 85 ASN A O 1
ATOM 662 N N . LYS A 1 86 ? 11.780 -8.804 -9.177 1.00 97.88 86 LYS A N 1
ATOM 663 C CA . LYS A 1 86 ? 12.560 -7.981 -10.116 1.00 97.88 86 LYS A CA 1
ATOM 664 C C . LYS A 1 86 ? 13.081 -8.785 -11.298 1.00 97.88 86 LYS A C 1
ATOM 666 O O . LYS A 1 86 ? 13.114 -8.260 -12.412 1.00 97.88 86 LYS A O 1
ATOM 671 N N . VAL A 1 87 ? 13.450 -10.042 -11.062 1.00 97.81 87 VAL A N 1
ATOM 672 C CA . VAL A 1 87 ? 13.923 -10.953 -12.109 1.00 97.81 87 VAL A CA 1
ATOM 673 C C . VAL A 1 87 ? 12.802 -11.242 -13.111 1.00 97.81 87 VAL A C 1
ATOM 675 O O . VAL A 1 87 ? 12.960 -10.960 -14.298 1.00 97.81 87 VAL A O 1
ATOM 678 N N . ASP A 1 88 ? 11.632 -11.687 -12.648 1.00 98.00 88 ASP A N 1
ATOM 679 C CA . ASP A 1 88 ? 10.513 -12.069 -13.519 1.00 98.00 88 ASP A CA 1
ATOM 680 C C . ASP A 1 88 ? 9.901 -10.862 -14.243 1.00 98.00 88 ASP A C 1
ATOM 682 O O . ASP A 1 88 ? 9.404 -10.979 -15.367 1.00 98.00 88 ASP A O 1
ATOM 686 N N . HIS A 1 89 ? 9.933 -9.677 -13.624 1.00 98.25 89 HIS A N 1
ATOM 687 C CA . HIS A 1 89 ? 9.463 -8.434 -14.249 1.00 98.25 89 HIS A CA 1
ATOM 688 C C . HIS A 1 89 ? 10.518 -7.773 -15.142 1.00 98.25 89 HIS A C 1
ATOM 690 O O . HIS A 1 89 ? 10.221 -6.764 -15.791 1.00 98.25 89 HIS A O 1
ATOM 696 N N . HIS A 1 90 ? 11.728 -8.335 -15.232 1.00 98.06 90 HIS A N 1
ATOM 697 C CA . HIS A 1 90 ? 12.842 -7.788 -16.011 1.00 98.06 90 HIS A CA 1
ATOM 698 C C . HIS A 1 90 ? 13.135 -6.322 -15.632 1.00 98.06 90 HIS A C 1
ATOM 700 O O . HIS A 1 90 ? 13.190 -5.421 -16.485 1.00 98.06 90 HIS A O 1
ATOM 706 N N . THR A 1 91 ? 13.220 -6.069 -14.325 1.00 98.06 91 THR A N 1
ATOM 707 C CA . THR A 1 91 ? 13.485 -4.763 -13.696 1.00 98.06 91 THR A CA 1
ATOM 708 C C . THR A 1 91 ? 14.679 -4.813 -12.731 1.00 98.06 91 THR A C 1
ATOM 710 O O . THR A 1 91 ? 14.983 -3.829 -12.056 1.00 98.06 91 THR A O 1
ATOM 713 N N . ASP A 1 92 ? 15.407 -5.926 -12.706 1.00 97.00 92 ASP A N 1
ATOM 714 C CA . ASP A 1 92 ? 16.630 -6.179 -11.938 1.00 97.00 92 ASP A CA 1
ATOM 715 C C . ASP A 1 92 ? 17.793 -5.238 -12.304 1.00 97.00 92 ASP A C 1
ATOM 717 O O . ASP A 1 92 ? 18.624 -4.907 -11.458 1.00 97.00 92 ASP A O 1
ATOM 721 N N . LYS A 1 93 ? 17.819 -4.749 -13.550 1.00 97.31 93 LYS A N 1
ATOM 722 C CA . LYS A 1 93 ? 18.882 -3.879 -14.084 1.00 97.31 93 LYS A CA 1
ATOM 723 C C . LYS A 1 93 ? 18.772 -2.410 -13.677 1.00 97.31 93 LYS A C 1
ATOM 725 O O . LYS A 1 93 ? 19.701 -1.645 -13.926 1.00 97.31 93 LYS A O 1
ATOM 730 N N . TYR A 1 94 ? 17.645 -1.985 -13.106 1.00 97.25 94 TYR A N 1
ATOM 731 C CA . TYR A 1 94 ? 17.509 -0.611 -12.632 1.00 97.25 94 TYR A CA 1
ATOM 732 C C . TYR A 1 94 ? 18.324 -0.421 -11.350 1.00 97.25 94 TYR A C 1
ATOM 734 O O . TYR A 1 94 ? 18.160 -1.163 -10.381 1.00 97.25 94 TYR A O 1
ATOM 742 N N . GLU A 1 95 ? 19.154 0.622 -11.321 1.00 96.88 95 GLU A N 1
ATOM 743 C CA . GLU A 1 95 ? 19.909 1.037 -10.135 1.00 96.88 95 GLU A CA 1
ATOM 744 C C . GLU A 1 95 ? 18.966 1.718 -9.122 1.00 96.88 95 GLU A C 1
ATOM 746 O O . GLU A 1 95 ? 18.976 2.933 -8.936 1.00 96.88 95 GLU A O 1
ATOM 751 N N . ASN A 1 96 ? 18.048 0.940 -8.535 1.00 95.44 96 ASN A N 1
ATOM 752 C CA . ASN A 1 96 ? 17.035 1.422 -7.600 1.00 95.44 96 ASN A CA 1
ATOM 753 C C . ASN A 1 96 ? 16.632 0.330 -6.593 1.00 95.44 96 ASN A C 1
ATOM 755 O O . ASN A 1 96 ? 16.301 -0.798 -6.966 1.00 95.44 96 ASN A O 1
ATOM 759 N N . ASN A 1 97 ? 16.601 0.688 -5.308 1.00 96.00 97 ASN A N 1
ATOM 760 C CA . ASN A 1 97 ? 16.294 -0.231 -4.205 1.00 96.00 97 ASN A CA 1
ATOM 761 C C . ASN A 1 97 ? 14.789 -0.324 -3.882 1.00 96.00 97 ASN A C 1
ATOM 763 O O . ASN A 1 97 ? 14.385 -1.078 -2.996 1.00 96.00 97 ASN A O 1
ATOM 767 N N . LYS A 1 98 ? 13.933 0.445 -4.562 1.00 97.25 98 LYS A N 1
ATOM 768 C CA . LYS A 1 98 ? 12.470 0.308 -4.487 1.00 97.25 98 LYS A CA 1
ATOM 769 C C . LYS A 1 98 ? 12.001 -0.845 -5.384 1.00 97.25 98 LYS A C 1
ATOM 771 O O . LYS A 1 98 ? 12.725 -1.280 -6.283 1.00 97.25 98 LYS A O 1
ATOM 776 N N . LEU A 1 99 ? 10.802 -1.359 -5.115 1.00 97.50 99 LEU A N 1
ATOM 777 C CA . LEU A 1 99 ? 10.156 -2.352 -5.973 1.00 97.50 99 LEU A CA 1
ATOM 778 C C . LEU A 1 99 ? 9.767 -1.687 -7.303 1.00 97.50 99 LEU A C 1
ATOM 780 O O . LEU A 1 99 ? 9.151 -0.624 -7.300 1.00 97.50 99 LEU A O 1
ATOM 784 N N . ILE A 1 100 ? 10.130 -2.308 -8.425 1.00 97.94 100 ILE A N 1
ATOM 785 C CA . ILE A 1 100 ? 9.743 -1.873 -9.771 1.00 97.94 100 ILE A CA 1
ATOM 786 C C . ILE A 1 100 ? 9.128 -3.085 -10.460 1.00 97.94 100 ILE A C 1
ATOM 788 O O . ILE A 1 100 ? 9.800 -4.099 -10.623 1.00 97.94 100 ILE A O 1
ATOM 792 N N . VAL A 1 101 ? 7.865 -2.975 -10.860 1.00 98.06 101 VAL A N 1
ATOM 793 C CA . VAL A 1 101 ? 7.090 -4.046 -11.505 1.00 98.06 101 VAL A CA 1
ATOM 794 C C . VAL A 1 101 ? 6.449 -3.535 -12.791 1.00 98.06 101 VAL A C 1
ATOM 796 O O . VAL A 1 101 ? 6.325 -2.327 -13.012 1.00 98.06 101 VAL A O 1
ATOM 799 N N . ARG A 1 102 ? 6.037 -4.456 -13.659 1.00 97.88 102 ARG A N 1
ATOM 800 C CA . ARG A 1 102 ? 5.325 -4.180 -14.905 1.00 97.88 102 ARG A CA 1
ATOM 801 C C . ARG A 1 102 ? 3.846 -4.531 -14.749 1.00 97.88 102 ARG A C 1
ATOM 803 O O . ARG A 1 102 ? 3.479 -5.544 -14.165 1.00 97.88 102 ARG A O 1
ATOM 810 N N . ARG A 1 103 ? 2.980 -3.669 -15.289 1.00 97.00 103 ARG A N 1
ATOM 811 C CA . ARG A 1 103 ? 1.521 -3.870 -15.292 1.00 97.00 103 ARG A CA 1
ATOM 812 C C . ARG A 1 103 ? 1.138 -5.168 -16.014 1.00 97.00 103 ARG A C 1
ATOM 814 O O . ARG A 1 103 ? 1.774 -5.525 -17.002 1.00 97.00 103 ARG A O 1
ATOM 821 N N . GLY A 1 104 ? 0.056 -5.807 -15.573 1.00 96.19 104 GLY A N 1
ATOM 822 C CA . GLY A 1 104 ? -0.470 -7.024 -16.203 1.00 96.19 104 GLY A CA 1
ATOM 823 C C . GLY A 1 104 ? 0.302 -8.307 -15.874 1.00 96.19 104 GLY A C 1
ATOM 824 O O . GLY A 1 104 ? -0.011 -9.348 -16.439 1.00 96.19 104 GLY A O 1
ATOM 825 N N . GLN A 1 105 ? 1.275 -8.246 -14.960 1.00 96.94 105 GLN A N 1
ATOM 826 C CA . GLN A 1 105 ? 2.020 -9.395 -14.451 1.00 96.94 105 GLN A CA 1
ATOM 827 C C . GLN A 1 105 ? 1.934 -9.415 -12.917 1.00 96.94 105 GLN A C 1
ATOM 829 O O . GLN A 1 105 ? 2.054 -8.373 -12.270 1.00 96.94 105 GLN A O 1
ATOM 834 N N . SER A 1 106 ? 1.696 -10.588 -12.328 1.00 97.69 106 SER A N 1
ATOM 835 C CA . SER A 1 106 ? 1.629 -10.757 -10.872 1.00 97.69 106 SER A CA 1
ATOM 836 C C . SER A 1 106 ? 3.000 -10.589 -10.218 1.00 97.69 106 SER A C 1
ATOM 838 O O . SER A 1 106 ? 4.029 -10.880 -10.825 1.00 97.69 106 SER A O 1
ATOM 840 N N . PHE A 1 107 ? 3.014 -10.160 -8.961 1.00 98.00 107 PHE A N 1
ATOM 841 C CA . PHE A 1 107 ? 4.203 -10.099 -8.114 1.00 98.00 107 PHE A CA 1
ATOM 842 C C . PHE A 1 107 ? 3.818 -10.467 -6.681 1.00 98.00 107 PHE A C 1
ATOM 844 O O . PHE A 1 107 ? 2.642 -10.427 -6.316 1.00 98.00 107 PHE A O 1
ATOM 851 N N . TYR A 1 108 ? 4.808 -10.836 -5.879 1.00 97.44 108 TYR A N 1
ATOM 852 C CA . TYR A 1 108 ? 4.604 -11.318 -4.522 1.00 97.44 108 TYR A CA 1
ATOM 853 C C . TYR A 1 108 ? 4.834 -10.218 -3.493 1.00 97.44 108 TYR A C 1
ATOM 855 O O . TYR A 1 108 ? 5.752 -9.408 -3.609 1.00 97.44 108 TYR A O 1
ATOM 863 N N . VAL A 1 109 ? 4.012 -10.225 -2.453 1.00 97.75 109 VAL A N 1
ATOM 864 C CA . VAL A 1 109 ? 4.162 -9.406 -1.252 1.00 97.75 109 VAL A CA 1
ATOM 865 C C . VAL A 1 109 ? 3.767 -10.253 -0.055 1.00 97.75 109 VAL A C 1
ATOM 867 O O . VAL A 1 109 ? 2.859 -11.078 -0.150 1.00 97.75 109 VAL A O 1
ATOM 870 N N . GLN A 1 110 ? 4.445 -10.051 1.067 1.00 97.88 110 GLN A N 1
ATOM 871 C CA . GLN A 1 110 ? 4.098 -10.678 2.336 1.00 97.88 110 GLN A CA 1
ATOM 872 C C . GLN A 1 110 ? 3.784 -9.586 3.353 1.00 97.88 110 GLN A C 1
ATOM 874 O O . GLN A 1 110 ? 4.493 -8.586 3.446 1.00 97.88 110 GLN A O 1
ATOM 879 N N . ILE A 1 111 ? 2.703 -9.781 4.101 1.00 98.00 111 ILE A N 1
ATOM 880 C CA . ILE A 1 111 ? 2.248 -8.862 5.139 1.00 98.00 111 ILE A CA 1
ATOM 881 C C . ILE A 1 111 ? 2.240 -9.648 6.440 1.00 98.00 111 ILE A C 1
ATOM 883 O O . ILE A 1 111 ? 1.545 -10.660 6.545 1.00 98.00 111 ILE A O 1
ATOM 887 N N . ASP A 1 112 ? 3.008 -9.177 7.415 1.00 97.88 112 ASP A N 1
ATOM 888 C CA . ASP A 1 112 ? 2.991 -9.745 8.753 1.00 97.88 112 ASP A CA 1
ATOM 889 C C . ASP A 1 112 ? 1.984 -8.960 9.597 1.00 97.88 112 ASP A C 1
ATOM 891 O O . ASP A 1 112 ? 1.976 -7.724 9.592 1.00 97.88 112 ASP A O 1
ATOM 895 N N . PHE A 1 113 ? 1.139 -9.682 10.328 1.00 97.62 113 PHE A N 1
ATOM 896 C CA . PHE A 1 113 ? 0.120 -9.113 11.203 1.00 97.62 113 PHE A CA 1
ATOM 897 C C . PHE A 1 113 ? 0.418 -9.410 12.676 1.00 97.62 113 PHE A C 1
ATOM 899 O O . PHE A 1 113 ? 1.127 -10.358 13.013 1.00 97.62 113 PHE A O 1
ATOM 906 N N . ASN A 1 114 ? -0.218 -8.652 13.571 1.00 95.94 114 ASN A N 1
ATOM 907 C CA . ASN A 1 114 ? -0.200 -8.883 15.020 1.00 95.94 114 ASN A CA 1
AT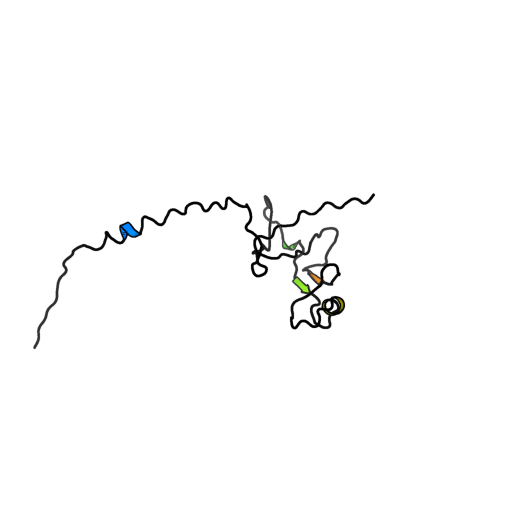OM 908 C C . ASN A 1 114 ? -0.764 -10.256 15.446 1.00 95.94 114 ASN A C 1
ATOM 910 O O . ASN A 1 114 ? -0.474 -10.720 16.549 1.00 95.94 114 ASN A O 1
ATOM 914 N N . ARG A 1 115 ? -1.579 -10.900 14.601 1.00 95.56 115 ARG A N 1
ATOM 915 C CA . ARG A 1 115 ? -2.123 -12.252 14.796 1.00 95.56 115 ARG A CA 1
ATOM 916 C C . ARG A 1 115 ? -2.381 -12.940 13.448 1.00 95.56 115 ARG A C 1
ATOM 918 O O . ARG A 1 115 ? -2.472 -12.248 12.437 1.00 95.56 115 ARG A O 1
ATOM 925 N N . PRO A 1 116 ? -2.575 -14.272 13.410 1.00 96.62 116 PRO A N 1
ATOM 926 C CA . PRO A 1 116 ? -2.945 -14.966 12.180 1.00 96.62 116 PRO A CA 1
ATOM 927 C C . PRO A 1 116 ? -4.224 -14.400 11.545 1.00 96.62 116 PRO A C 1
ATOM 929 O O . PRO A 1 116 ? -5.197 -14.098 12.248 1.00 96.62 116 PRO A O 1
ATOM 932 N N . TYR A 1 117 ? -4.198 -14.286 10.215 1.00 96.88 117 TYR A N 1
ATOM 933 C CA . TYR A 1 117 ? -5.349 -13.917 9.393 1.00 96.88 117 TYR A CA 1
ATOM 934 C C . TYR A 1 117 ? -6.424 -15.008 9.471 1.00 96.88 117 TYR A C 1
ATOM 936 O O . TYR A 1 117 ? -6.139 -16.181 9.226 1.00 96.88 117 TYR A O 1
ATOM 944 N N . ASP A 1 118 ? -7.656 -14.622 9.800 1.00 96.62 118 ASP A N 1
ATOM 945 C CA . ASP A 1 118 ? -8.825 -15.496 9.787 1.00 96.62 118 ASP A CA 1
ATOM 946 C C . ASP A 1 118 ? -9.839 -15.001 8.737 1.00 96.62 118 ASP A C 1
ATOM 948 O O . ASP A 1 118 ? -10.543 -14.014 8.982 1.00 96.62 118 ASP A O 1
ATOM 952 N N . PRO A 1 119 ? -9.988 -15.709 7.600 1.00 96.12 119 PRO A N 1
ATOM 953 C CA . PRO A 1 119 ? -10.887 -15.314 6.514 1.00 96.12 119 PRO A CA 1
ATOM 954 C C . PRO A 1 119 ? -12.361 -15.161 6.911 1.00 96.12 119 PRO A C 1
ATOM 956 O O . PRO A 1 119 ? -13.148 -14.603 6.151 1.00 96.12 119 PRO A O 1
ATOM 959 N N . ARG A 1 120 ? -12.774 -15.691 8.070 1.00 96.62 120 ARG A N 1
ATOM 960 C CA . ARG A 1 120 ? -14.170 -15.649 8.528 1.00 96.62 120 ARG A CA 1
ATOM 961 C C . ARG A 1 120 ? -14.543 -14.340 9.216 1.00 96.62 120 ARG A C 1
ATOM 963 O O . ARG A 1 120 ? -15.729 -14.038 9.316 1.00 96.62 120 ARG A O 1
ATOM 970 N N . ARG A 1 121 ? -13.555 -13.611 9.736 1.00 94.38 121 ARG A N 1
ATOM 971 C CA . ARG A 1 121 ? -13.753 -12.380 10.521 1.00 94.38 121 ARG A CA 1
ATOM 972 C C . ARG A 1 121 ? -12.929 -11.202 10.019 1.00 94.38 121 ARG A C 1
ATOM 974 O O . ARG A 1 121 ? -13.286 -10.064 10.300 1.00 94.38 121 ARG A O 1
ATOM 981 N N . ASP A 1 122 ? -11.854 -11.470 9.285 1.00 96.06 122 ASP A N 1
ATOM 982 C CA . ASP A 1 122 ? -10.905 -10.455 8.867 1.00 96.06 122 ASP A CA 1
ATOM 983 C C . ASP A 1 122 ? -11.065 -10.099 7.395 1.00 96.06 122 ASP A C 1
ATOM 985 O O . ASP A 1 122 ? -11.033 -10.955 6.507 1.00 96.06 122 ASP A O 1
ATOM 989 N N . LEU A 1 123 ? -11.145 -8.798 7.136 1.00 95.50 123 LEU A N 1
ATOM 990 C CA . LEU A 1 123 ? -11.177 -8.236 5.798 1.00 95.50 123 LEU A CA 1
ATOM 991 C C . LEU A 1 123 ? -10.128 -7.136 5.694 1.00 95.50 123 LEU A C 1
ATOM 993 O O . LEU A 1 123 ? -10.098 -6.215 6.507 1.00 95.50 123 LEU A O 1
ATOM 997 N N . PHE A 1 124 ? -9.291 -7.223 4.669 1.00 95.81 124 PHE A N 1
ATOM 998 C CA . PHE A 1 124 ? -8.358 -6.166 4.310 1.00 95.81 124 PHE A CA 1
ATOM 999 C C . PHE A 1 124 ? -8.192 -6.120 2.791 1.00 95.81 124 PHE A C 1
ATOM 1001 O O . PHE A 1 124 ? -8.543 -7.063 2.079 1.00 95.81 124 PHE A O 1
ATOM 1008 N N . ARG A 1 125 ? -7.653 -5.008 2.295 1.00 95.56 125 ARG A N 1
ATOM 1009 C CA . ARG A 1 125 ? -7.255 -4.833 0.897 1.00 95.56 125 ARG A CA 1
ATOM 1010 C C . ARG A 1 125 ? -5.934 -4.080 0.844 1.00 95.56 125 ARG A C 1
ATOM 1012 O O . ARG A 1 125 ? -5.604 -3.352 1.775 1.00 95.56 125 ARG A O 1
ATOM 1019 N N . VAL A 1 126 ? -5.203 -4.250 -0.249 1.00 95.56 126 VAL A N 1
ATOM 1020 C CA . VAL A 1 126 ? -4.020 -3.439 -0.547 1.00 95.56 126 VAL A CA 1
ATOM 1021 C C . VAL A 1 126 ? -4.458 -2.253 -1.396 1.00 95.56 126 VAL A C 1
ATOM 1023 O O . VAL A 1 126 ? -5.226 -2.421 -2.343 1.00 95.56 126 VAL A O 1
ATOM 1026 N N . GLU A 1 127 ? -3.969 -1.064 -1.062 1.00 94.31 127 GLU A N 1
ATOM 1027 C CA . GLU A 1 127 ? -4.260 0.168 -1.790 1.00 94.31 127 GLU A CA 1
ATOM 1028 C C . GLU A 1 127 ? -2.987 0.692 -2.458 1.00 94.31 127 GLU A C 1
ATOM 1030 O O . GLU A 1 127 ? -1.923 0.747 -1.842 1.00 94.31 127 GLU A O 1
ATOM 1035 N N . TYR A 1 128 ? -3.101 1.061 -3.735 1.00 93.75 128 TYR A N 1
ATOM 1036 C CA . TYR A 1 128 ? -2.053 1.748 -4.487 1.00 93.75 128 TYR A CA 1
ATOM 1037 C C . TYR A 1 128 ? -2.564 3.145 -4.827 1.00 93.75 128 TYR A C 1
ATOM 1039 O O . TYR A 1 128 ? -3.547 3.279 -5.557 1.00 93.75 128 TYR A O 1
ATOM 1047 N N . VAL A 1 129 ? -1.905 4.168 -4.291 1.00 93.19 129 VAL A N 1
ATOM 1048 C CA . VAL A 1 129 ? -2.299 5.576 -4.429 1.00 93.19 129 VAL A CA 1
ATOM 1049 C C . VAL A 1 129 ? -1.174 6.351 -5.112 1.00 93.19 129 VAL A C 1
ATOM 1051 O O . VAL A 1 129 ? -0.000 6.017 -4.950 1.00 93.19 129 VAL A O 1
ATOM 1054 N N . ILE A 1 130 ? -1.531 7.345 -5.929 1.00 92.94 130 ILE A N 1
ATOM 1055 C CA . ILE A 1 130 ? -0.576 8.206 -6.631 1.00 92.94 130 ILE A CA 1
ATOM 1056 C C . ILE A 1 130 ? -1.128 9.624 -6.798 1.00 92.94 130 ILE A C 1
ATOM 1058 O O . ILE A 1 130 ? -2.282 9.807 -7.200 1.00 92.94 130 ILE A O 1
ATOM 1062 N N . GLY A 1 131 ? -0.263 10.610 -6.560 1.00 91.44 131 GLY A N 1
ATOM 1063 C CA . GLY A 1 131 ? -0.584 12.025 -6.706 1.00 91.44 131 GLY A CA 1
ATOM 1064 C C . GLY A 1 131 ? -1.419 12.594 -5.559 1.00 91.44 131 GLY A C 1
ATOM 1065 O O . GLY A 1 131 ? -1.962 11.855 -4.741 1.00 91.44 131 GLY A O 1
ATOM 1066 N N . GLU A 1 132 ? -1.538 13.921 -5.543 1.00 84.75 132 GLU A N 1
ATOM 1067 C CA . GLU A 1 132 ? -2.482 14.653 -4.691 1.00 84.75 132 GLU A CA 1
ATOM 1068 C C . GLU A 1 132 ? -3.900 14.586 -5.270 1.00 84.75 132 GLU A C 1
ATOM 1070 O O . GLU A 1 132 ? -4.102 14.553 -6.492 1.00 84.75 132 GLU A O 1
ATOM 1075 N N . CYS A 1 133 ? -4.895 14.638 -4.389 1.00 81.75 133 CYS A N 1
ATOM 1076 C CA . CYS A 1 133 ? -6.308 14.517 -4.718 1.00 81.75 133 CYS A CA 1
ATOM 1077 C C . CYS A 1 133 ? -6.635 13.209 -5.453 1.00 81.75 133 CYS A C 1
ATOM 1079 O O . CYS A 1 133 ? -7.294 13.211 -6.504 1.00 81.75 133 CYS A O 1
ATOM 1081 N N . HIS A 1 134 ? -6.158 12.080 -4.927 1.00 80.00 134 HIS A N 1
ATOM 1082 C CA . HIS A 1 134 ? -6.485 10.783 -5.501 1.00 80.00 134 HIS A CA 1
ATOM 1083 C C . HIS A 1 134 ? -8.007 10.558 -5.491 1.00 80.00 134 HIS A C 1
ATOM 1085 O O . HIS A 1 134 ? -8.724 10.888 -4.548 1.00 80.00 134 HIS A O 1
ATOM 1091 N N . VAL A 1 135 ? -8.527 9.958 -6.560 1.00 80.56 135 VAL A N 1
ATOM 1092 C CA . VAL A 1 135 ? -9.947 9.609 -6.661 1.00 80.56 135 VAL A CA 1
ATOM 1093 C C . VAL A 1 135 ? -10.043 8.102 -6.768 1.00 80.56 135 VAL A C 1
ATOM 1095 O O . VAL A 1 135 ? -9.451 7.498 -7.663 1.00 80.56 135 VAL A O 1
ATOM 1098 N N . GLN A 1 136 ? -10.784 7.485 -5.850 1.00 69.31 136 GLN A N 1
ATOM 1099 C CA . GLN A 1 136 ? -11.007 6.050 -5.899 1.00 69.31 136 GLN A CA 1
ATOM 1100 C C . GLN A 1 136 ? -11.822 5.710 -7.148 1.00 69.31 136 GLN A C 1
ATOM 1102 O O . GLN A 1 136 ? -12.923 6.229 -7.350 1.00 69.31 136 GLN A O 1
ATOM 1107 N N . ALA A 1 137 ? -11.269 4.853 -8.008 1.00 59.88 137 ALA A N 1
ATOM 1108 C CA . ALA A 1 137 ? -11.992 4.383 -9.179 1.00 59.88 137 ALA A CA 1
ATOM 1109 C C . ALA A 1 137 ? -13.267 3.649 -8.722 1.00 59.88 137 ALA A C 1
ATOM 1111 O O . ALA A 1 137 ? -13.198 2.856 -7.775 1.00 59.88 137 ALA A O 1
ATOM 1112 N N . PRO A 1 138 ? -14.427 3.886 -9.363 1.00 51.59 138 PRO A N 1
ATOM 1113 C CA . PRO A 1 138 ? -15.625 3.129 -9.049 1.00 51.59 138 PRO A CA 1
ATOM 1114 C C . PRO A 1 138 ? -15.335 1.646 -9.281 1.00 51.59 138 PRO A C 1
ATOM 1116 O O . PRO A 1 138 ? -14.842 1.258 -10.343 1.00 51.59 138 PRO A O 1
ATOM 1119 N N . VAL A 1 139 ? -15.622 0.821 -8.274 1.00 47.62 139 VAL A N 1
ATOM 1120 C CA . VAL A 1 139 ? -15.538 -0.633 -8.397 1.00 47.62 139 VAL A CA 1
ATOM 1121 C C . VAL A 1 139 ? -16.598 -1.026 -9.421 1.00 47.62 139 VAL A C 1
ATOM 1123 O O . VAL A 1 139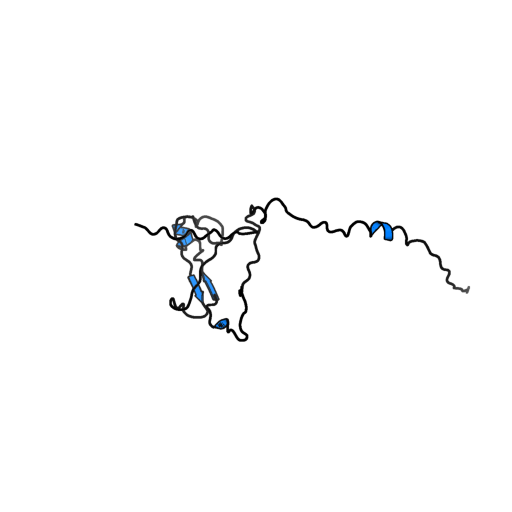 ? -17.790 -1.009 -9.118 1.00 47.62 139 VAL A O 1
ATOM 1126 N N . LEU A 1 140 ? -16.190 -1.290 -10.664 1.00 42.84 140 LEU A N 1
ATOM 1127 C CA . LEU A 1 140 ? -17.090 -1.854 -11.660 1.00 42.84 140 LEU A CA 1
ATOM 1128 C C . LEU A 1 140 ? -17.591 -3.179 -11.080 1.00 42.84 140 LEU A C 1
ATOM 1130 O O . LEU A 1 140 ? -16.802 -4.079 -10.795 1.00 42.84 140 LEU A O 1
ATOM 1134 N N . THR A 1 141 ? -18.898 -3.258 -10.838 1.00 43.75 141 THR A N 1
ATOM 1135 C CA . THR A 1 141 ? -19.581 -4.476 -10.400 1.00 43.75 141 THR A CA 1
ATOM 1136 C C . THR A 1 141 ? -19.153 -5.643 -11.290 1.00 43.75 141 THR A C 1
ATOM 1138 O O . THR A 1 141 ? -19.027 -5.441 -12.504 1.00 43.75 141 THR A O 1
ATOM 1141 N N . PRO A 1 142 ? -18.923 -6.848 -10.740 1.00 45.75 142 PRO A N 1
ATOM 1142 C CA . PRO A 1 142 ? -18.456 -7.961 -11.545 1.00 45.75 142 PRO A CA 1
ATOM 1143 C C . PRO A 1 142 ? -19.502 -8.259 -12.618 1.00 45.75 142 PRO A C 1
ATOM 1145 O O . PRO A 1 142 ? -20.685 -8.432 -12.322 1.00 45.75 142 PRO A O 1
ATOM 1148 N N . TRP A 1 143 ? -19.056 -8.291 -13.872 1.00 36.72 143 TRP A N 1
ATOM 1149 C CA . TRP A 1 143 ? -19.825 -8.868 -14.960 1.00 36.72 143 TRP A CA 1
ATOM 1150 C C . TRP A 1 143 ? -20.080 -10.326 -14.581 1.00 36.72 143 TRP A C 1
ATOM 1152 O O . TRP A 1 143 ? -19.153 -11.134 -14.553 1.00 36.72 143 TRP A O 1
ATOM 1162 N N . VAL A 1 144 ? -21.321 -10.648 -14.215 1.00 39.88 144 VAL A N 1
ATOM 1163 C CA . VAL A 1 144 ? -21.771 -12.034 -14.118 1.00 39.88 144 VAL A CA 1
ATOM 1164 C C . VAL A 1 144 ? -21.628 -12.609 -15.523 1.00 39.88 144 VAL A C 1
ATOM 1166 O O . VAL A 1 144 ? -22.338 -12.198 -16.439 1.00 39.88 144 VAL A O 1
ATOM 1169 N N . ALA A 1 145 ? -20.644 -13.488 -15.696 1.00 40.00 145 ALA A N 1
ATOM 1170 C CA . ALA A 1 145 ? -20.499 -14.286 -16.898 1.00 40.00 145 ALA A CA 1
ATOM 1171 C C . ALA A 1 145 ? -21.738 -15.186 -17.032 1.00 40.00 145 ALA A C 1
ATOM 1173 O O . ALA A 1 145 ? -22.081 -15.911 -16.095 1.00 40.00 145 ALA A O 1
ATOM 1174 N N . LEU A 1 146 ? -22.405 -15.074 -18.179 1.00 42.38 146 LEU A N 1
ATOM 1175 C CA . LEU A 1 146 ? -23.412 -16.002 -18.692 1.00 42.38 146 LEU A CA 1
ATOM 1176 C C . LEU A 1 146 ? -22.725 -16.975 -19.650 1.00 42.38 146 LEU A C 1
ATOM 1178 O O . LEU A 1 146 ? -21.851 -16.499 -20.413 1.00 42.38 146 LEU A O 1
#

InterPro domains:
  IPR001102 Transglutaminase, N-terminal [PF00868] (82-133)
  IPR013783 Immunoglobulin-like fold [G3DSA:2.60.40.10] (33-139)
  IPR014756 Immunoglobulin E-set [SSF81296] (32-133)
  IPR050779 Protein-glutamine gamma-glutamyltransferases [PTHR11590] (72-133)